Protein 4M9V (pdb70)

Solvent-accessible surface area: 9407 Å² total

Organism: Mus musculus (NCBI:txid10090)

InterPro domains:
  IPR001909 Krueppel-associated box [PF01352] (14-55)
  IPR001909 Krueppel-associated box [PS50805] (15-88)
  IPR001909 Krueppel-associated box [SM00349] (15-75)
  IPR001909 Krueppel-associated box [cd07765] (15-53)
  IPR013087 Zinc finger C2H2-type [PF00096] (140-162)
  IPR013087 Zinc finger C2H2-type [PF00096] (169-190)
  IPR013087 Zinc finger C2H2-type [PS00028] (142-162)
  IPR013087 Zinc finger C2H2-type [PS00028] (170-190)
  IPR013087 Zinc finger C2H2-type [PS00028] (266-286)
  IPR013087 Zinc finger C2H2-type [PS50157] (90-118)
  IPR013087 Zinc finger C2H2-type [PS50157] (140-167)
  IPR013087 Zinc finger C2H2-type [PS50157] (168-195)
  IPR013087 Zinc finger C2H2-type [PS50157] (264-291)
  IPR013087 Zinc finger C2H2-type [SM00355] (140-162)
  IPR013087 Zinc finger C2H2-type [SM00355] (168-190)
  IPR013087 Zinc finger C2H2-type [SM00355] (264-286)
  IPR013087 Zinc finger C2H2-type [SM00355] (313-333)
  IPR036051 Krueppel-associated box domain superfamily [SSF109640] (11-59)
  IPR036236 Zinc finger C2H2 superfamily [SSF57667] (134-186)

CATH classification: 3.30.160.60

Nearest PDB structures (foldseek):
  4m9v-assembly1_C  TM=1.016E+00  e=6.846E-12  Mus musculus
  4gzn-assembly1_C  TM=1.017E+00  e=1.225E-11  Mus musculus
  5eh2-assembly1_F  TM=8.610E-01  e=4.902E-05  Homo sapiens
  1a1l-assembly1_A  TM=8.774E-01  e=7.584E-05  Mus musculus
  5yeg-assembly1_A  TM=8.305E-01  e=3.494E-04  Homo sapiens

Sequence (120 aa):
PSERPFFCNFFCGKTYRDASGLSRHRRAHLGYRPRSCPEECGKCCFRDQSQVNRHLKVVHQNKPPSERPFFCNFFCGKTYRDASGLSRHRRAHLGYRPRSCPEECGKKCCFRDQSQVNRHLKVVHQNKP

GO terms:
  GO:0005634 nucleus (C, EXP)
  GO:0141068 autosome genomic imprinting (P, IMP)
  GO:0005515 protein binding (F, IPI)
  GO:0000792 heterochromatin (C, IDA)
  GO:0005634 nucleus (C, IDA)
  GO:0003677 DNA binding (F, IDA)
  GO:0000122 negative regulation of transcription by RNA polymerase II (P, IDA)
  GO:0044725 epigenetic programming in the zygotic pronuclei (P, IMP)
  GO:0071514 genomic imprinting (P, IMP)
  GO:0003682 chromatin binding (F, IDA)
  GO:0010385 double-stranded methylated DNA binding (F, IDA)
  GO:0044027 negative regulation of gene expression via chromosomal CpG island methylation (P, IGI)
  GO:0044726 epigenetic programing of female pronucleus (P, IGI)

B-factor: mean 14.12, std 8.03, range [6.26, 120.84]

Structure (mmCIF, N/CA/C/O backbone):
data_4M9V
#
_entry.id   4M9V
#
_cell.length_a   36.388
_cell.length_b   96.093
_cell.length_c   36.408
_cell.angle_alpha   90.00
_cell.angle_beta   113.14
_cell.angle_gamma   90.00
#
_symmetry.space_group_name_H-M   'P 1 21 1'
#
loop_
_entity.id
_entity.type
_entity.pdbx_description
1 polymer "DNA (5'-D(*TP*AP*TP*TP*GP*CP*(5CM)P*GP*CP*AP*G)-3')"
2 polymer "DNA (5'-D(*AP*CP*TP*GP*(1CC)P*GP*GP*CP*AP*AP*T)-3')"
3 polymer 'Zinc finger protein 57'
4 non-polymer (4S)-2-METHYL-2,4-PENTANEDIOL
5 non-polymer 'ACETATE ION'
6 non-polymer 'CALCIUM ION'
7 non-polymer 'ZINC ION'
8 water water
#
loop_
_atom_site.group_PDB
_atom_site.id
_atom_site.type_symbol
_atom_site.label_atom_id
_atom_site.label_alt_id
_atom_site.label_comp_id
_atom_site.label_asym_id
_atom_site.label_entity_id
_atom_site.label_seq_id
_atom_site.pdbx_PDB_ins_code
_atom_site.Cartn_x
_atom_site.Cartn_y
_atom_site.Cartn_z
_atom_site.occupancy
_atom_site.B_iso_or_equiv
_atom_site.auth_seq_id
_atom_site.auth_comp_id
_atom_site.auth_asym_id
_atom_site.auth_atom_id
_atom_site.pdbx_PDB_model_num
ATOM 766 C C . GLY C 3 1 ? 24.611 4.105 -16.484 1.00 26.09 132 GLY C C 1
ATOM 767 O O . GLY C 3 1 ? 25.814 4.041 -16.227 1.00 25.89 132 GLY C O 1
ATOM 768 N N . PRO C 3 2 ? 23.748 4.817 -15.746 1.00 26.14 133 PRO C N 1
ATOM 769 C CA . PRO C 3 2 ? 24.132 5.445 -14.476 1.00 26.42 133 PRO C CA 1
ATOM 770 C C . PRO C 3 2 ? 24.357 4.430 -13.355 1.00 26.84 133 PRO C C 1
ATOM 771 O O . PRO C 3 2 ? 23.727 3.369 -13.360 1.00 27.18 133 PRO C O 1
ATOM 782 N N . SER C 3 5 ? 21.662 1.985 -11.414 1.00 25.22 136 SER C N 1
ATOM 783 C CA . SER C 3 5 ? 20.640 1.162 -12.051 1.00 24.90 136 SER C CA 1
ATOM 784 C C . SER C 3 5 ? 21.250 -0.061 -12.738 1.00 24.02 136 SER C C 1
ATOM 785 O O . SER C 3 5 ? 20.555 -0.808 -13.432 1.00 24.84 136 SER C O 1
ATOM 788 N N . GLU C 3 6 ? 22.549 -0.268 -12.545 1.00 22.26 137 GLU C N 1
ATOM 789 C CA . GLU C 3 6 ? 23.212 -1.441 -13.095 1.00 20.31 137 GLU C CA 1
ATOM 790 C C . GLU C 3 6 ? 22.704 -2.695 -12.390 1.00 18.09 137 GLU C C 1
ATOM 791 O O . GLU 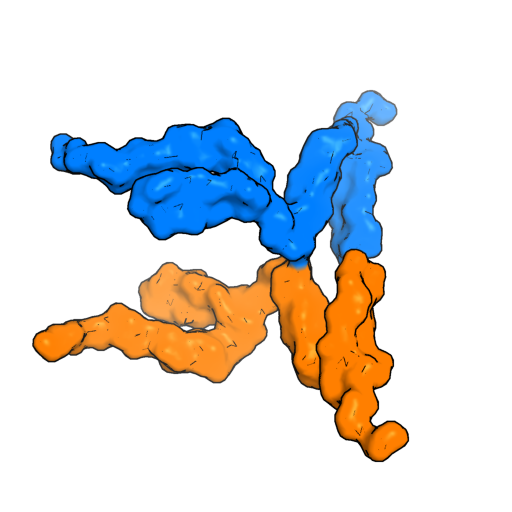C 3 6 ? 22.520 -2.702 -11.173 1.00 17.85 137 GLU C O 1
ATOM 795 N N . ARG C 3 7 ? 22.474 -3.747 -13.171 1.00 16.71 138 ARG C N 1
ATOM 796 C CA . ARG C 3 7 ? 22.084 -5.056 -12.643 1.00 15.67 138 ARG C CA 1
ATOM 797 C C . ARG C 3 7 ? 23.048 -6.101 -13.188 1.00 15.65 138 ARG C C 1
ATOM 798 O O . ARG C 3 7 ? 22.712 -6.868 -14.093 1.00 16.17 138 ARG C O 1
ATOM 819 N N . PRO C 3 8 ? 24.261 -6.136 -12.631 1.00 15.62 139 PRO C N 1
ATOM 820 C CA . PRO C 3 8 ? 25.336 -6.919 -13.249 1.00 15.49 139 PRO C CA 1
ATOM 821 C C . PRO C 3 8 ? 25.374 -8.381 -12.811 1.00 14.73 139 PRO C C 1
ATOM 822 O O . PRO C 3 8 ? 26.123 -9.167 -13.386 1.00 16.45 139 PRO C O 1
ATOM 833 N N . PHE C 3 9 ? 24.589 -8.738 -11.803 1.00 12.57 140 PHE C N 1
ATOM 834 C CA . PHE C 3 9 ? 24.562 -10.109 -11.320 1.00 11.81 140 PHE C CA 1
ATOM 835 C C . PHE C 3 9 ? 23.434 -10.840 -12.023 1.00 11.13 140 PHE C C 1
ATOM 836 O O . PHE C 3 9 ? 22.343 -10.293 -12.175 1.00 12.25 140 PHE C O 1
ATOM 853 N N . PHE C 3 10 ? 23.678 -12.064 -12.479 1.00 9.92 141 PHE C N 1
ATOM 854 C CA . PHE C 3 10 ? 22.627 -12.773 -13.203 1.00 9.56 141 PHE C CA 1
ATOM 855 C C . PHE C 3 10 ? 22.681 -14.280 -13.032 1.00 8.80 141 PHE C C 1
ATOM 856 O O . PHE C 3 10 ? 23.715 -14.884 -12.735 1.00 9.18 141 PHE C O 1
ATOM 873 N N . CYS C 3 11 ? 21.513 -14.869 -13.239 1.00 8.22 142 CYS C N 1
ATOM 874 C CA . CYS C 3 11 ? 21.302 -16.294 -13.121 1.00 8.05 142 CYS C CA 1
ATOM 875 C C . CYS C 3 11 ? 21.759 -17.039 -14.364 1.00 8.22 142 CYS C C 1
ATOM 876 O O . CYS C 3 11 ? 21.401 -16.657 -15.478 1.00 8.26 142 CYS C O 1
ATOM 883 N N . ASN C 3 12 ? 22.501 -18.127 -14.171 1.00 8.81 143 ASN C N 1
ATOM 884 C CA . ASN C 3 12 ? 23.002 -18.905 -15.291 1.00 10.42 143 ASN C CA 1
ATOM 885 C C . ASN C 3 12 ? 21.995 -19.913 -15.846 1.00 12.44 143 ASN C C 1
ATOM 886 O O . ASN C 3 12 ? 22.297 -20.578 -16.842 1.00 14.80 143 ASN C O 1
ATOM 897 N N A PHE C 3 13 ? 20.879 -20.096 -15.077 0.48 12.03 144 PHE C N 1
ATOM 898 N N B PHE C 3 13 ? 20.789 -19.965 -15.349 0.52 11.94 144 PHE C N 1
ATOM 899 C CA A PHE C 3 13 ? 19.647 -20.887 -15.421 0.48 11.09 144 PHE C CA 1
ATOM 900 C CA B PHE C 3 13 ? 19.865 -20.847 -16.013 0.52 10.55 144 PHE C CA 1
ATOM 901 C C A PHE C 3 13 ? 18.824 -20.133 -16.512 0.48 10.10 144 PHE C C 1
ATOM 902 C C B PHE C 3 13 ? 18.711 -20.108 -16.640 0.52 9.67 144 PHE C C 1
ATOM 903 O O A PHE C 3 13 ? 18.528 -20.667 -17.586 0.48 10.38 144 PHE C O 1
ATOM 904 O O B PHE C 3 13 ? 18.047 -20.640 -17.533 0.52 9.61 144 PHE C O 1
ATOM 937 N N . CYS C 3 14 ? 18.456 -18.883 -16.194 1.00 8.59 145 CYS C N 1
ATOM 938 C CA . CYS C 3 14 ? 17.381 -18.131 -16.839 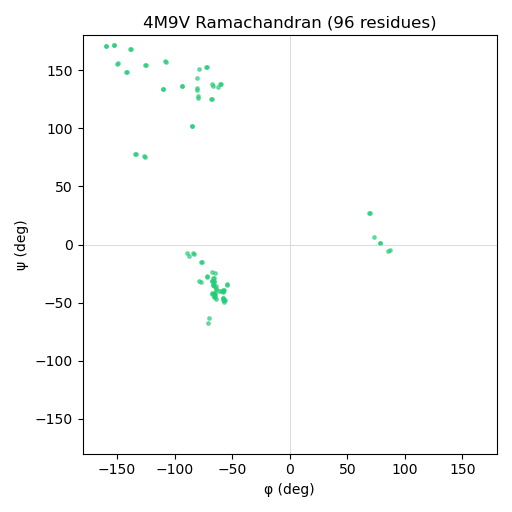1.00 7.85 145 CYS C CA 1
ATOM 939 C C . CYS C 3 14 ? 17.701 -16.670 -17.113 1.00 7.44 145 CYS C C 1
ATOM 940 O O . CYS C 3 14 ? 16.865 -15.954 -17.660 1.00 7.73 145 CYS C O 1
ATOM 947 N N . GLY C 3 15 ? 18.886 -16.214 -16.732 1.00 7.98 146 GLY C N 1
ATOM 948 C CA . GLY C 3 15 ? 19.321 -14.875 -17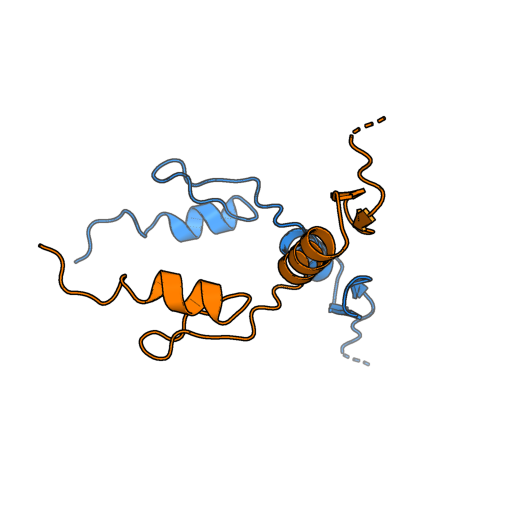.077 1.00 8.35 146 GLY C CA 1
ATOM 949 C C . GLY C 3 15 ? 18.756 -13.740 -16.250 1.00 8.10 146 GLY C C 1
ATOM 950 O O . GLY C 3 15 ? 19.077 -12.592 -16.514 1.00 8.81 146 GLY C O 1
ATOM 954 N N . LYS C 3 16 ? 17.934 -14.030 -15.249 1.00 8.15 147 LYS C N 1
ATOM 955 C CA . LYS C 3 16 ? 17.382 -12.951 -14.449 1.00 8.76 147 LYS C CA 1
ATOM 956 C C . LYS C 3 16 ? 18.501 -12.180 -13.769 1.00 8.25 147 LYS C C 1
ATOM 957 O O . LYS C 3 16 ? 19.470 -12.765 -13.268 1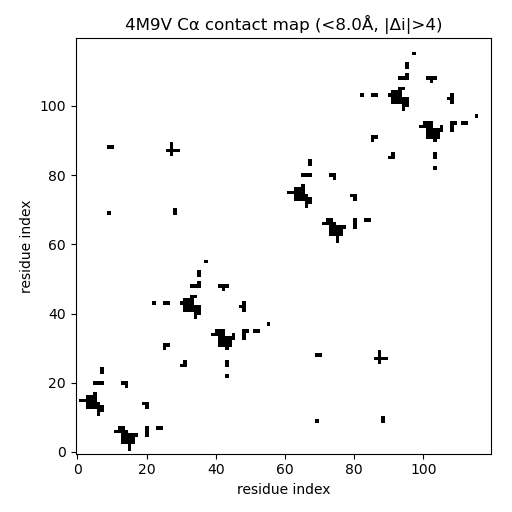.00 8.29 147 LYS C O 1
ATOM 976 N N . THR C 3 17 ? 18.362 -10.859 -13.775 1.00 8.81 148 THR C N 1
ATOM 977 C CA . THR C 3 17 ? 19.415 -9.964 -13.311 1.00 9.41 148 THR C CA 1
ATOM 978 C C . THR C 3 17 ? 19.077 -9.322 -11.968 1.00 8.79 148 THR C C 1
ATOM 979 O O . THR C 3 17 ? 17.899 -9.201 -11.603 1.00 9.00 148 THR C O 1
ATOM 990 N N . TYR C 3 18 ? 20.129 -8.903 -11.264 1.00 8.43 149 TYR C N 1
ATOM 991 C CA . TYR C 3 18 ? 20.046 -8.406 -9.898 1.00 8.42 149 TYR C CA 1
ATOM 992 C C . TYR C 3 18 ? 20.996 -7.235 -9.685 1.00 8.88 149 TYR C C 1
ATOM 993 O O . TYR C 3 18 ? 22.075 -7.177 -10.275 1.00 9.77 149 TYR C O 1
ATOM 1011 N N . ARG C 3 19 ? 20.583 -6.330 -8.802 1.00 9.33 150 ARG C N 1
ATOM 1012 C CA . ARG C 3 19 ? 21.393 -5.193 -8.403 1.00 10.27 150 ARG C CA 1
ATOM 1013 C C . ARG C 3 19 ? 22.629 -5.604 -7.615 1.00 10.60 150 ARG C C 1
ATOM 1014 O O . ARG C 3 19 ? 23.653 -4.938 -7.667 1.00 12.07 150 ARG C O 1
ATOM 1035 N N . ASP C 3 20 ? 22.516 -6.687 -6.861 1.00 10.10 151 ASP C N 1
ATOM 1036 C CA . ASP C 3 20 ? 23.581 -7.099 -5.965 1.00 10.02 151 ASP C CA 1
ATOM 1037 C C . ASP C 3 20 ? 23.517 -8.615 -5.775 1.00 9.98 151 ASP C C 1
ATOM 1038 O O . ASP C 3 20 ? 22.575 -9.275 -6.227 1.00 10.13 151 ASP C O 1
ATOM 1047 N N . ALA C 3 21 ? 24.529 -9.164 -5.118 1.00 10.27 152 ALA C N 1
ATOM 1048 C CA . ALA C 3 21 ? 24.681 -10.608 -5.015 1.00 10.74 152 ALA C CA 1
ATOM 1049 C C . ALA C 3 21 ? 23.588 -11.255 -4.181 1.00 9.78 152 ALA C C 1
ATOM 1050 O O . ALA C 3 21 ? 23.340 -12.455 -4.325 1.00 10.03 152 ALA C O 1
ATOM 1057 N N . SER C 3 22 ? 22.960 -10.492 -3.294 1.00 9.03 153 SER C N 1
ATOM 1058 C CA . SER C 3 22 ? 21.938 -11.077 -2.425 1.00 8.54 153 SER C CA 1
ATOM 1059 C C . SER C 3 22 ? 20.708 -11.552 -3.194 1.00 7.60 153 SER C C 1
ATOM 1060 O O . SER C 3 22 ? 20.189 -12.642 -2.932 1.00 7.36 153 SER C O 1
ATOM 1068 N N . GLY C 3 23 ? 20.216 -10.745 -4.124 1.00 7.84 154 GLY C N 1
ATOM 1069 C CA . GLY C 3 23 ? 19.033 -11.132 -4.874 1.00 7.91 154 GLY C CA 1
ATOM 1070 C C . GLY C 3 23 ? 19.306 -12.374 -5.703 1.00 7.30 154 GLY C C 1
ATOM 1071 O O . GLY C 3 23 ? 18.467 -13.262 -5.846 1.00 7.50 154 GLY C O 1
ATOM 1075 N N . LEU C 3 24 ? 20.511 -12.435 -6.255 1.00 7.48 155 LEU C N 1
ATOM 1076 C CA . LEU C 3 24 ? 20.927 -13.593 -7.031 1.00 7.40 155 LEU C CA 1
ATOM 1077 C C . LEU C 3 24 ? 21.070 -14.835 -6.147 1.00 7.30 155 LEU C C 1
ATOM 1078 O O . LEU C 3 24 ? 20.638 -15.911 -6.528 1.00 7.78 155 LEU C O 1
ATOM 1094 N N . SER C 3 25 ? 21.659 -14.695 -4.965 1.00 7.28 156 SER C N 1
ATOM 1095 C CA . SER C 3 25 ? 21.798 -15.825 -4.052 1.00 7.27 156 SER C CA 1
ATOM 1096 C C . SER C 3 25 ? 20.426 -16.429 -3.763 1.00 7.03 156 SER C C 1
ATOM 1097 O O . SER C 3 25 ? 20.231 -17.650 -3.806 1.00 7.67 156 SER C O 1
ATOM 1105 N N . ARG C 3 26 ? 19.471 -15.561 -3.446 1.00 6.85 157 ARG C N 1
ATOM 1106 C CA . ARG C 3 26 ? 18.131 -16.011 -3.119 1.00 6.47 157 ARG C CA 1
ATOM 1107 C C . ARG C 3 26 ? 17.439 -16.654 -4.323 1.00 6.38 157 ARG C C 1
ATOM 1108 O O . ARG C 3 26 ? 16.786 -17.687 -4.192 1.00 6.60 157 ARG C O 1
ATOM 1129 N N . HIS C 3 27 ? 17.602 -16.058 -5.493 1.00 6.73 158 HIS C N 1
ATOM 1130 C CA . HIS C 3 27 ? 16.996 -16.573 -6.708 1.00 6.92 158 HIS C CA 1
ATOM 1131 C C . HIS C 3 27 ? 17.551 -17.955 -7.054 1.00 7.08 158 HIS C C 1
ATOM 1132 O O . HIS C 3 27 ? 16.799 -18.883 -7.381 1.00 7.68 158 HIS C O 1
ATOM 1146 N N . ARG C 3 28 ? 18.871 -18.108 -6.997 1.00 7.41 159 ARG C N 1
ATOM 1147 C CA . ARG C 3 28 ? 19.495 -19.403 -7.268 1.00 7.96 159 ARG C CA 1
ATOM 1148 C C . ARG C 3 28 ? 18.964 -20.469 -6.327 1.00 7.56 159 ARG C C 1
ATOM 1149 O O . ARG C 3 28 ? 18.639 -21.580 -6.734 1.00 7.51 159 ARG C O 1
ATOM 1170 N N . ARG C 3 29 ? 18.892 -20.132 -5.046 1.00 6.95 160 ARG C N 1
ATOM 1171 C CA . ARG C 3 29 ? 18.410 -21.088 -4.060 1.00 6.98 160 ARG C CA 1
ATOM 1172 C C . ARG C 3 29 ? 16.940 -21.419 -4.277 1.00 6.82 160 ARG C C 1
ATOM 1173 O O . ARG C 3 29 ? 16.530 -22.548 -4.036 1.00 7.22 160 ARG C O 1
ATOM 1194 N N . ALA C 3 30 ? 16.163 -20.468 -4.784 1.00 6.94 161 ALA C N 1
ATOM 1195 C CA . ALA C 3 30 ? 14.765 -20.731 -5.108 1.00 7.04 161 ALA C CA 1
ATOM 1196 C C . ALA C 3 30 ? 14.661 -21.745 -6.256 1.00 6.90 161 ALA C C 1
ATOM 1197 O O . ALA C 3 30 ? 13.855 -22.678 -6.191 1.00 6.97 161 ALA C O 1
ATOM 1204 N N . HIS C 3 31 ? 15.487 -21.607 -7.289 1.00 6.73 162 HIS C N 1
ATOM 1205 C CA . HIS C 3 31 ? 15.519 -22.649 -8.330 1.00 6.59 162 HIS C CA 1
ATOM 1206 C C . HIS C 3 31 ? 15.865 -24.009 -7.719 1.00 6.34 162 HIS C C 1
ATOM 1207 O O . HIS C 3 31 ? 15.320 -25.026 -8.154 1.00 7.17 162 HIS C O 1
ATOM 1221 N N . LEU C 3 32 ? 16.783 -24.045 -6.753 1.00 6.30 163 LEU C N 1
ATOM 1222 C CA . LEU C 3 32 ? 17.215 -25.300 -6.156 1.00 6.51 163 LEU C CA 1
ATOM 1223 C C . LEU C 3 32 ? 16.210 -25.873 -5.165 1.00 7.02 163 LEU C C 1
ATOM 1224 O O . LEU C 3 32 ? 16.338 -27.026 -4.761 1.00 8.16 163 LEU C O 1
ATOM 1240 N N . GLY C 3 33 ? 15.254 -25.067 -4.723 1.00 6.88 164 GLY C N 1
ATOM 1241 C CA . GLY C 3 33 ? 14.382 -25.475 -3.643 1.00 7.23 164 GLY C CA 1
ATOM 1242 C C . GLY C 3 33 ? 15.081 -25.553 -2.304 1.00 7.42 164 GLY C C 1
ATOM 1243 O O . GLY C 3 33 ? 14.653 -26.303 -1.433 1.00 8.54 164 GLY C O 1
ATOM 1247 N N . TYR C 3 34 ? 16.143 -24.776 -2.123 1.00 7.25 165 TYR C N 1
ATOM 1248 C CA . TYR C 3 34 ? 16.901 -24.809 -0.884 1.00 7.21 165 TYR C CA 1
ATOM 1249 C C . TYR C 3 34 ? 16.244 -23.885 0.145 1.00 7.05 165 TYR C C 1
ATOM 1250 O O . TYR C 3 34 ? 16.372 -22.653 0.078 1.00 7.36 165 TYR C O 1
ATOM 1268 N N . ARG C 3 35 ? 15.522 -24.518 1.063 1.00 7.00 166 ARG C N 1
ATOM 1269 C CA . ARG C 3 35 ? 14.693 -23.839 2.054 1.00 7.20 166 ARG C CA 1
ATOM 1270 C C . ARG C 3 35 ? 14.991 -24.513 3.392 1.00 7.46 166 ARG C C 1
ATOM 1271 O O . ARG C 3 35 ? 14.239 -25.367 3.861 1.00 8.41 166 ARG C O 1
ATOM 1292 N N . PRO C 3 36 ? 16.136 -24.160 3.984 1.00 7.62 167 PRO C N 1
ATOM 1293 C CA . PRO C 3 36 ? 16.670 -24.966 5.084 1.00 8.49 167 PRO C CA 1
ATOM 1294 C C . PRO C 3 36 ? 16.093 -24.672 6.460 1.00 9.10 167 PRO C C 1
ATOM 1295 O O . PRO C 3 36 ? 16.427 -25.387 7.407 1.00 11.04 167 PRO C O 1
ATOM 1306 N N . ARG C 3 37 ? 15.288 -23.628 6.596 1.00 8.27 168 ARG C N 1
ATOM 1307 C CA . ARG C 3 37 ? 14.758 -23.253 7.902 1.00 8.75 168 ARG C CA 1
ATOM 1308 C C . ARG C 3 37 ? 13.280 -23.544 7.937 1.00 9.30 168 ARG C C 1
ATOM 1309 O O . ARG C 3 37 ? 12.560 -23.225 7.018 1.00 11.41 168 ARG C O 1
ATOM 1330 N N . SER C 3 38 ? 12.808 -24.157 9.000 1.00 10.34 169 SER C N 1
ATOM 1331 C CA . SER C 3 38 ? 11.416 -24.559 9.025 1.00 11.34 169 SER C CA 1
ATOM 1332 C C . SER C 3 38 ? 10.690 -24.027 10.230 1.00 10.11 169 SER C C 1
ATOM 1333 O O . SER C 3 38 ? 11.275 -23.753 11.276 1.00 11.14 169 SER C O 1
ATOM 1341 N N . CYS C 3 39 ? 9.382 -23.893 10.057 1.00 9.26 170 CYS C N 1
ATOM 1342 C CA . CYS C 3 39 ? 8.497 -23.532 11.138 1.00 8.94 170 CYS C CA 1
ATOM 1343 C C . CYS C 3 39 ? 8.422 -24.680 12.129 1.00 9.03 170 CYS C C 1
ATOM 1344 O O . CYS C 3 39 ? 8.119 -25.808 11.752 1.00 9.66 170 CYS C O 1
ATOM 1351 N N . PRO C 3 40 ? 8.703 -24.414 13.404 1.00 9.72 171 PRO C N 1
ATOM 1352 C CA . PRO C 3 40 ? 8.664 -25.527 14.358 1.00 10.17 171 PRO C CA 1
ATOM 1353 C C . PRO C 3 40 ? 7.242 -25.983 14.658 1.00 9.96 171 PRO C C 1
ATOM 1354 O O . PRO C 3 40 ? 7.044 -27.096 15.133 1.00 10.65 171 PRO C O 1
ATOM 1365 N N A GLU C 3 41 ? 6.260 -25.129 14.399 0.46 10.05 172 GLU C N 1
ATOM 1366 N N B GLU C 3 41 ? 6.263 -25.141 14.353 0.54 10.22 172 GLU C N 1
ATOM 1367 C CA A GLU C 3 41 ? 4.876 -25.511 14.627 0.46 10.53 172 GLU C CA 1
ATOM 1368 C CA B GLU C 3 41 ? 4.883 -25.481 14.646 0.54 10.84 172 GLU C CA 1
ATOM 1369 C C A GLU C 3 41 ? 4.435 -26.525 13.575 0.46 10.65 172 GLU C C 1
ATOM 1370 C C B GLU C 3 41 ? 4.299 -26.428 13.590 0.54 10.97 172 GLU C C 1
ATOM 1371 O O A GLU C 3 41 ? 4.071 -27.658 13.904 0.46 11.51 172 GLU C O 1
ATOM 1372 O O B GLU C 3 41 ? 3.638 -27.408 13.947 0.54 11.83 172 GLU C O 1
ATOM 1395 N N . CYS C 3 42 ? 4.530 -26.142 12.305 1.00 10.55 173 CYS C N 1
ATOM 1396 C CA . CYS C 3 42 ? 3.897 -26.919 11.236 1.00 10.90 173 CYS C CA 1
ATOM 1397 C C . CYS C 3 42 ? 4.854 -27.593 10.273 1.00 11.05 173 CYS C C 1
ATOM 1398 O O . CYS C 3 42 ? 4.424 -28.386 9.440 1.00 12.01 173 CYS C O 1
ATOM 1405 N N . GLY C 3 43 ? 6.139 -27.265 10.358 1.00 10.33 174 GLY C N 1
ATOM 1406 C CA . GLY C 3 43 ? 7.138 -27.887 9.507 1.00 10.63 174 GLY C CA 1
ATOM 1407 C C . GLY C 3 43 ? 7.350 -27.223 8.161 1.00 10.64 174 GLY C C 1
ATOM 1408 O O . GLY C 3 43 ? 8.247 -27.627 7.425 1.00 11.76 174 GLY C O 1
ATOM 1412 N N . LYS C 3 44 ? 6.556 -26.210 7.819 1.00 10.08 175 LYS C N 1
ATOM 1413 C CA . LYS C 3 44 ? 6.726 -25.566 6.516 1.00 9.83 175 LYS C CA 1
ATOM 1414 C C . LYS C 3 44 ? 8.107 -24.932 6.426 1.00 8.61 175 LYS C C 1
ATOM 1415 O O . LYS C 3 44 ? 8.565 -24.268 7.361 1.00 8.80 175 LYS C O 1
ATOM 1434 N N . CYS C 3 45 ? 8.756 -25.134 5.285 1.00 8.45 176 CYS C N 1
ATOM 1435 C CA A CYS C 3 45 ? 10.117 -24.662 5.102 0.74 8.90 176 CYS C CA 1
ATOM 1436 C CA B CYS C 3 45 ? 10.125 -24.683 5.073 0.26 8.32 176 CYS C CA 1
ATOM 1437 C C . CYS C 3 45 ? 10.171 -23.328 4.379 1.00 7.41 176 CYS C C 1
ATOM 1438 O O . CYS C 3 45 ? 9.335 -23.031 3.525 1.00 7.55 176 CYS C O 1
ATOM 1453 N N . PHE C 3 46 ? 11.176 -22.544 4.750 1.00 7.18 177 PHE C N 1
ATOM 1454 C CA . PHE C 3 46 ? 11.430 -21.216 4.211 1.00 7.30 177 PHE C CA 1
ATOM 1455 C C . PHE C 3 46 ? 12.925 -21.030 3.962 1.00 6.93 177 PHE C C 1
ATOM 1456 O O . PHE C 3 46 ? 13.756 -21.831 4.400 1.00 7.19 177 PHE C O 1
ATOM 1473 N N . ARG C 3 47 ? 13.259 -19.963 3.250 1.00 7.11 178 ARG C N 1
ATOM 1474 C CA . ARG C 3 47 ? 14.636 -19.782 2.818 1.00 7.03 178 ARG C CA 1
ATOM 1475 C C . ARG C 3 47 ? 15.576 -19.412 3.959 1.00 7.30 178 ARG C C 1
ATOM 1476 O O . ARG C 3 47 ? 16.785 -19.667 3.865 1.00 7.54 178 ARG C O 1
ATOM 1497 N N . ASP C 3 48 ? 15.053 -18.764 4.995 1.00 6.99 179 ASP C N 1
ATOM 1498 C CA . ASP C 3 48 ? 15.863 -18.240 6.078 1.00 6.89 179 ASP C CA 1
ATOM 1499 C C . ASP C 3 48 ? 14.966 -18.035 7.291 1.00 7.15 179 ASP C C 1
ATOM 1500 O O . ASP C 3 48 ? 13.734 -18.179 7.230 1.00 7.34 179 ASP C O 1
ATOM 1509 N N . GLN C 3 49 ? 15.592 -17.742 8.420 1.00 7.44 180 GLN C N 1
ATOM 1510 C CA . GLN C 3 49 ? 14.865 -17.620 9.669 1.00 8.07 180 GLN C CA 1
ATOM 1511 C C . GLN C 3 49 ? 13.924 -16.421 9.671 1.00 7.74 180 GLN C C 1
ATOM 1512 O O . GLN C 3 49 ? 12.841 -16.489 10.259 1.00 8.13 180 GLN C O 1
ATOM 1526 N N . SER C 3 50 ? 14.310 -15.329 9.023 1.00 7.65 181 SER C N 1
ATOM 1527 C CA . SER C 3 50 ? 13.447 -14.159 8.958 1.00 7.81 181 SER C CA 1
ATOM 1528 C C . SER C 3 50 ? 12.108 -14.502 8.334 1.00 7.29 181 SER C C 1
ATOM 1529 O O . SER C 3 50 ? 11.059 -14.014 8.770 1.00 7.53 181 SER C O 1
ATOM 1537 N N . GLN C 3 51 ? 12.131 -15.333 7.300 1.00 7.19 182 GLN C N 1
ATOM 1538 C CA . GLN C 3 51 ? 10.890 -15.659 6.615 1.00 7.58 182 GLN C CA 1
ATOM 1539 C C . GLN C 3 51 ? 10.068 -16.702 7.387 1.00 7.37 182 GLN C C 1
ATOM 1540 O O . GLN C 3 51 ? 8.833 -16.643 7.374 1.00 7.40 182 GLN C O 1
ATOM 1554 N N . VAL C 3 52 ? 10.725 -17.604 8.117 1.00 7.04 183 VAL C N 1
ATOM 1555 C CA . VAL C 3 52 ? 10.001 -18.432 9.084 1.00 7.30 183 VAL C CA 1
ATOM 1556 C C . VAL C 3 52 ? 9.286 -17.528 10.087 1.00 7.28 183 VAL C C 1
ATOM 1557 O O . VAL C 3 52 ? 8.094 -17.706 10.370 1.00 7.25 183 VAL C O 1
ATOM 1570 N N . ASN C 3 53 ? 10.006 -16.548 10.614 1.00 7.24 184 ASN C N 1
ATOM 1571 C CA . ASN C 3 53 ? 9.461 -15.729 11.681 1.00 7.56 184 ASN C CA 1
ATOM 1572 C C . ASN C 3 53 ? 8.226 -14.984 11.217 1.00 7.65 184 ASN C C 1
ATOM 1573 O O . ASN C 3 53 ? 7.264 -14.854 11.968 1.00 7.83 184 ASN C O 1
ATOM 1584 N N . ARG C 3 54 ? 8.253 -14.483 9.986 1.00 7.39 185 ARG C N 1
ATOM 1585 C CA . ARG C 3 54 ? 7.104 -13.776 9.439 1.00 7.72 185 ARG C CA 1
ATOM 1586 C C . ARG C 3 54 ? 5.894 -14.707 9.293 1.00 7.07 185 ARG C C 1
ATOM 1587 O O . ARG C 3 54 ? 4.751 -14.291 9.462 1.00 7.80 185 ARG C O 1
ATOM 1608 N N . HIS C 3 55 ? 6.154 -15.958 8.945 1.00 6.76 186 HIS C N 1
ATOM 1609 C CA . HIS C 3 55 ? 5.119 -16.974 8.786 1.00 6.62 186 HIS C CA 1
ATOM 1610 C C . HIS C 3 55 ? 4.413 -17.341 10.093 1.00 6.64 186 HIS C C 1
ATOM 1611 O O . HIS C 3 55 ? 3.260 -17.753 10.063 1.00 6.99 186 HIS C O 1
ATOM 1625 N N . LEU C 3 56 ? 5.099 -17.221 11.221 1.00 6.71 187 LEU C N 1
ATOM 1626 C CA . LEU C 3 56 ? 4.597 -17.789 12.470 1.00 6.92 187 LEU C CA 1
ATOM 1627 C C . LEU C 3 56 ? 3.188 -17.320 12.814 1.00 6.81 187 LEU C C 1
ATOM 1628 O O . LEU C 3 56 ? 2.416 -18.085 13.385 1.00 7.01 187 LEU C O 1
ATOM 1644 N N . LYS C 3 57 ? 2.852 -16.072 12.492 1.00 7.32 188 LYS C N 1
ATOM 1645 C CA . LYS C 3 57 ? 1.553 -15.529 12.863 1.00 8.00 188 LYS C CA 1
ATOM 1646 C C . LYS C 3 57 ? 0.372 -16.293 12.278 1.00 7.95 188 LYS C C 1
ATOM 1647 O O . LYS C 3 57 ? -0.742 -16.131 12.771 1.00 8.63 188 LYS C O 1
ATOM 1666 N N A VAL C 3 58 ? 0.600 -17.110 11.250 0.55 7.77 189 VAL C N 1
ATOM 1667 N N B VAL C 3 58 ? 0.574 -17.135 11.273 0.45 7.89 189 VAL C N 1
ATOM 1668 C CA A VAL C 3 58 ? -0.418 -18.043 10.768 0.55 7.60 189 VAL C CA 1
ATOM 1669 C CA B VAL C 3 58 ? -0.537 -17.952 10.801 0.45 7.88 189 VAL C CA 1
ATOM 1670 C C A VAL C 3 58 ? -1.051 -18.787 11.951 0.55 7.49 189 VAL C C 1
ATOM 1671 C C B VAL C 3 58 ? -1.044 -18.881 11.914 0.45 7.67 189 VAL C C 1
ATOM 1672 O O A VAL C 3 58 ? -2.259 -19.032 11.974 0.55 8.08 189 VAL C O 1
ATOM 1673 O O B VAL C 3 58 ? -2.158 -19.397 11.827 0.45 8.03 189 VAL C O 1
ATOM 1698 N N . HIS C 3 59 ? -0.231 -19.106 12.945 1.00 7.30 190 HIS C N 1
ATOM 1699 C CA . HIS C 3 59 ? -0.640 -19.975 14.046 1.00 7.57 190 HIS C CA 1
ATOM 1700 C C . HIS C 3 59 ? -1.275 -19.260 15.227 1.00 7.63 190 HIS C C 1
ATOM 1701 O O . HIS C 3 59 ? -1.655 -19.907 16.197 1.00 7.80 190 HIS C O 1
ATOM 1715 N N . GLN C 3 60 ? -1.432 -17.944 15.130 1.00 7.97 191 GLN C N 1
ATOM 1716 C CA . GLN C 3 60 ? -2.242 -17.209 16.091 1.00 8.48 191 GLN C CA 1
ATOM 1717 C C . GLN C 3 60 ? -3.721 -17.498 15.888 1.00 9.88 191 GLN C C 1
ATOM 1718 O O . GLN C 3 60 ? -4.158 -17.806 14.782 1.00 11.33 191 GLN C O 1
ATOM 1732 N N . ASN C 3 61 ? -4.492 -17.383 16.958 1.00 10.89 192 ASN C N 1
ATOM 1733 C CA . ASN C 3 61 ? -5.929 -17.461 16.847 1.00 12.77 192 ASN C CA 1
ATOM 1734 C C . ASN C 3 61 ? -6.427 -16.116 16.371 1.00 16.38 192 ASN C C 1
ATOM 1735 O O . ASN C 3 61 ? -6.057 -15.081 16.917 1.00 18.02 192 ASN C O 1
ATOM 1746 N N . LYS C 3 62 ? -7.227 -16.149 15.309 1.00 19.26 193 LYS C N 1
ATOM 1747 C CA . LYS C 3 62 ? -7.624 -14.947 14.593 1.00 21.71 193 LYS C CA 1
ATOM 1748 C C . LYS C 3 62 ? -8.760 -14.237 15.307 1.00 23.59 193 LYS C C 1
ATOM 1749 O O . LYS C 3 62 ? -9.642 -14.885 15.870 1.00 24.44 193 LYS C O 1
ATOM 1753 N N . PRO C 3 63 ? -8.743 -12.897 15.281 1.00 24.40 194 PRO C N 1
ATOM 1754 C CA . PRO C 3 63 ? -9.765 -12.090 15.953 1.00 24.52 194 PRO C CA 1
ATOM 2513 C C . GLY F 3 1 ? 24.822 -52.696 -16.190 1.00 26.52 132 GLY F C 1
ATOM 2514 O O . GLY F 3 1 ? 25.083 -52.641 -17.393 1.00 26.53 132 GLY F O 1
ATOM 2515 N N . PRO F 3 2 ? 23.813 -53.427 -15.695 1.00 26.57 133 PRO F N 1
ATOM 2516 C CA . PRO F 3 2 ? 22.857 -54.149 -16.543 1.00 26.87 133 PRO F CA 1
ATOM 2517 C C . PRO F 3 2 ? 21.910 -53.214 -17.292 1.00 27.38 133 PRO F C 1
ATOM 2518 O O . PRO F 3 2 ? 21.546 -52.172 -16.745 1.00 27.82 133 PRO F O 1
ATOM 2529 N N . SER F 3 5 ? 19.028 -50.519 -15.503 1.00 26.22 136 SER F N 1
ATOM 2530 C CA . SER F 3 5 ? 19.439 -49.805 -14.298 1.00 25.87 136 S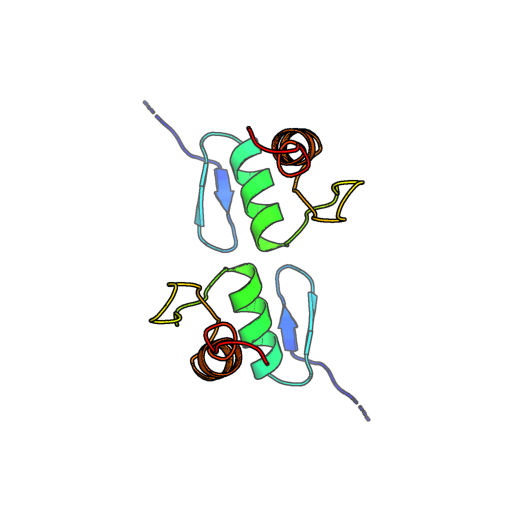ER F CA 1
ATOM 2531 C C . SER F 3 5 ? 20.205 -48.529 -14.618 1.00 24.35 136 SER F C 1
ATOM 2532 O O . SER F 3 5 ? 20.538 -47.749 -13.722 1.00 24.84 136 SER F O 1
ATOM 2539 N N . GLU F 3 6 ? 20.489 -48.317 -15.895 1.00 22.27 137 GLU F N 1
ATOM 2540 C CA . GLU F 3 6 ? 21.198 -47.124 -16.314 1.00 20.03 137 GLU F CA 1
ATOM 2541 C C . GLU F 3 6 ? 20.328 -45.901 -16.062 1.00 17.32 137 GLU F C 1
ATOM 2542 O O . GLU F 3 6 ? 19.131 -45.920 -16.332 1.00 16.80 137 GLU F O 1
ATOM 2546 N N . ARG F 3 7 ? 20.946 -44.851 -15.528 1.00 15.87 138 ARG F N 1
ATOM 2547 C CA . ARG F 3 7 ? 20.291 -43.559 -15.353 1.00 14.59 138 ARG F CA 1
ATOM 2548 C C . ARG F 3 7 ? 21.170 -42.513 -16.025 1.00 14.79 138 ARG F C 1
ATOM 2549 O O . ARG F 3 7 ? 21.875 -41.758 -15.361 1.00 15.48 138 ARG F O 1
ATOM 2570 N N . PRO F 3 8 ? 21.136 -42.472 -17.363 1.00 15.15 139 PRO F N 1
ATOM 2571 C CA . PRO F 3 8 ? 22.146 -41.687 -18.082 1.00 15.24 139 PRO F CA 1
ATOM 2572 C C . PRO F 3 8 ? 21.756 -40.228 -18.310 1.00 14.76 139 PRO F C 1
ATOM 2573 O O . PRO F 3 8 ? 22.581 -39.446 -18.785 1.00 16.49 139 PRO F O 1
ATOM 2584 N N . PHE F 3 9 ? 20.520 -39.867 -17.983 1.00 12.27 140 PHE F N 1
ATOM 2585 C CA . PHE F 3 9 ? 20.051 -38.499 -18.144 1.00 11.51 140 PHE F CA 1
ATOM 2586 C C . PHE F 3 9 ? 20.261 -37.776 -16.829 1.00 10.66 140 PHE F C 1
ATOM 2587 O O . PHE F 3 9 ? 19.986 -38.338 -15.773 1.00 11.98 140 PHE F O 1
ATOM 2604 N N . PHE F 3 10 ? 20.759 -36.546 -16.863 1.00 9.64 141 PHE F N 1
ATOM 2605 C CA . PHE F 3 10 ? 21.028 -35.851 -15.609 1.00 9.23 141 PHE F CA 1
ATOM 2606 C C . PHE F 3 10 ? 20.894 -34.350 -15.728 1.00 8.66 141 PHE F C 1
ATOM 2607 O O . PHE F 3 10 ? 21.030 -33.754 -16.799 1.00 9.12 141 PHE F O 1
ATOM 2624 N N . CYS F 3 11 ? 20.616 -33.758 -14.581 1.00 8.14 142 CYS F N 1
ATOM 2625 C CA . CYS F 3 11 ? 20.415 -32.337 -14.443 1.00 8.04 142 CYS F CA 1
ATOM 2626 C C . CYS F 3 11 ? 21.748 -31.594 -14.382 1.00 8.00 142 CYS F C 1
ATOM 2627 O O . CYS F 3 11 ? 22.637 -31.972 -13.623 1.00 8.10 142 CYS F O 1
ATOM 2634 N N . ASN F 3 12 ? 21.863 -30.500 -15.131 1.00 8.60 143 ASN F N 1
ATOM 2635 C CA . ASN F 3 12 ? 23.097 -29.729 -15.153 1.00 10.10 143 ASN F CA 1
ATOM 2636 C C . ASN F 3 12 ? 23.213 -28.720 -14.015 1.00 12.06 143 ASN F C 1
ATOM 2637 O O . ASN F 3 12 ? 24.246 -28.063 -13.898 1.00 14.41 143 ASN F O 1
ATOM 2648 N N A PHE F 3 1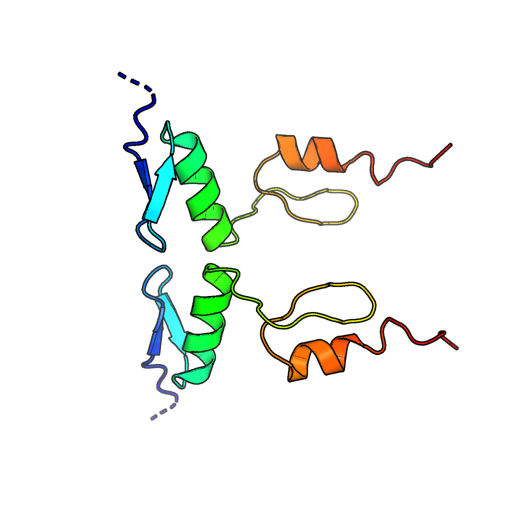3 ? 22.285 -28.665 -13.102 0.55 11.59 144 PHE F N 1
ATOM 2649 N N B PHE F 3 13 ? 22.074 -28.545 -13.283 0.45 11.72 144 PHE F N 1
ATOM 2650 C CA A PHE F 3 13 ? 22.537 -27.781 -11.992 0.55 10.23 144 PHE F CA 1
ATOM 2651 C CA B PHE F 3 13 ? 21.907 -27.749 -12.020 0.45 10.95 144 PHE F CA 1
ATOM 2652 C C A PHE F 3 13 ? 22.637 -28.508 -10.674 0.55 9.38 144 PHE F C 1
ATOM 2653 C C B PHE F 3 13 ? 22.586 -28.497 -10.835 0.45 9.67 144 PHE F C 1
ATOM 2654 O O A PHE F 3 13 ? 23.171 -27.963 -9.705 0.55 9.37 144 PHE F O 1
ATOM 2655 O O B PHE F 3 13 ? 23.473 -27.975 -10.154 0.45 9.51 144 PHE F O 1
ATOM 2688 N N . CYS F 3 14 ? 22.128 -29.735 -10.612 1.00 8.38 145 CYS F N 1
ATOM 2689 C CA . CYS F 3 14 ? 22.303 -30.485 -9.370 1.00 7.68 145 CYS F CA 1
ATOM 2690 C C . CYS F 3 14 ? 22.678 -31.940 -9.563 1.00 7.59 145 CYS F C 1
ATOM 2691 O O . CYS F 3 14 ? 22.852 -32.654 -8.580 1.00 7.83 145 CYS F O 1
ATOM 2698 N N . GLY F 3 15 ? 22.799 -32.395 -10.805 1.00 7.71 146 GLY F N 1
ATOM 2699 C CA . GLY F 3 15 ? 23.291 -33.731 -11.065 1.00 8.04 146 GLY F CA 1
ATOM 2700 C C . GLY F 3 15 ? 22.303 -34.870 -10.867 1.00 7.92 146 GLY F C 1
ATOM 2701 O O . GLY F 3 15 ? 22.669 -36.022 -11.060 1.00 8.73 146 GLY F O 1
ATOM 2705 N N . LYS F 3 16 ? 21.058 -34.584 -10.502 1.00 8.12 147 LYS F N 1
ATOM 2706 C CA . LYS F 3 16 ? 20.099 -35.665 -10.319 1.00 8.52 147 LYS F CA 1
ATOM 2707 C C . LYS F 3 16 ? 19.925 -36.441 -11.612 1.00 8.37 147 LYS F C 1
ATOM 2708 O O . LYS F 3 16 ? 19.843 -35.856 -12.701 1.00 8.63 147 LYS F O 1
ATOM 2727 N N . THR F 3 17 ? 19.874 -37.764 -11.472 1.00 8.71 148 THR F N 1
ATOM 2728 C CA . THR F 3 17 ? 19.865 -38.654 -12.623 1.00 8.84 148 THR F CA 1
ATOM 2729 C C . THR F 3 17 ? 18.499 -39.296 -12.832 1.00 8.31 148 THR F C 1
ATOM 2730 O O . THR F 3 17 ? 17.704 -39.425 -11.893 1.00 8.66 148 THR F O 1
ATOM 2741 N N . TYR F 3 18 ? 18.272 -39.725 -14.072 1.00 8.25 149 TYR F N 1
ATOM 2742 C CA . TYR F 3 18 ? 16.984 -40.220 -14.542 1.00 8.36 149 TYR F CA 1
ATOM 2743 C C . TYR F 3 18 ? 17.167 -41.391 -15.498 1.00 8.52 149 TYR F C 1
ATOM 2744 O O . TYR F 3 18 ? 18.126 -41.453 -16.269 1.00 9.64 149 TYR F O 1
ATOM 2762 N N . ARG F 3 19 ? 16.187 -42.291 -15.462 1.00 9.17 150 ARG F N 1
ATOM 2763 C CA . ARG F 3 19 ? 16.130 -43.433 -16.372 1.00 9.97 150 ARG F CA 1
ATOM 2764 C C . ARG F 3 19 ? 15.889 -43.021 -17.813 1.00 10.25 150 ARG F C 1
ATOM 2765 O O . ARG F 3 19 ? 16.328 -43.695 -18.741 1.00 11.79 150 ARG F O 1
ATOM 2786 N N . ASP F 3 20 ? 15.153 -41.933 -18.000 1.00 9.80 151 ASP F N 1
ATOM 2787 C CA . ASP F 3 20 ? 14.760 -41.524 -19.340 1.00 10.08 151 ASP F CA 1
ATOM 2788 C C . ASP F 3 20 ? 14.557 -40.010 -19.364 1.00 9.93 151 ASP F C 1
ATOM 2789 O O . ASP F 3 20 ? 14.587 -39.342 -18.319 1.00 9.81 151 ASP F O 1
ATOM 2798 N N . ALA F 3 21 ? 14.368 -39.465 -20.557 1.00 10.34 152 ALA F N 1
ATOM 2799 C CA . ALA F 3 21 ? 14.311 -38.023 -20.736 1.00 10.50 152 ALA F CA 1
ATOM 2800 C C . ALA F 3 21 ? 13.120 -37.377 -20.047 1.00 9.61 152 ALA F C 1
ATOM 2801 O O . ALA F 3 21 ? 13.154 -36.174 -19.777 1.00 9.46 152 ALA F O 1
ATOM 2808 N N . SER F 3 22 ? 12.051 -38.136 -19.819 1.00 8.98 153 SER F N 1
ATOM 2809 C CA . SER F 3 22 ? 10.848 -37.545 -19.237 1.00 8.29 153 SER F CA 1
ATOM 2810 C C . SER F 3 22 ? 11.079 -37.063 -17.801 1.00 7.57 153 SER F C 1
ATOM 2811 O O . SER F 3 22 ? 10.633 -35.979 -17.434 1.00 7.37 153 SER F O 1
ATOM 2819 N N . GLY F 3 23 ? 11.746 -37.869 -16.984 1.00 7.66 154 GLY F N 1
ATOM 2820 C CA . GLY F 3 23 ? 11.971 -37.488 -15.603 1.00 7.73 154 GLY F CA 1
ATOM 2821 C C . GLY F 3 23 ? 12.835 -36.247 -15.535 1.00 7.14 154 GLY F C 1
ATOM 2822 O O . GLY F 3 23 ? 12.627 -35.370 -14.699 1.00 7.35 154 GLY F O 1
ATOM 2826 N N . LEU F 3 24 ? 13.817 -36.180 -16.423 1.00 7.38 155 LEU F N 1
ATOM 2827 C CA . LEU F 3 24 ? 14.691 -35.023 -16.492 1.00 7.49 155 LEU F CA 1
ATOM 2828 C C . LEU F 3 24 ? 13.937 -33.795 -16.973 1.00 7.13 155 LEU F C 1
ATOM 2829 O O . LEU F 3 24 ? 14.116 -32.712 -16.419 1.00 7.55 155 LEU F O 1
ATOM 2845 N N . SER F 3 25 ? 13.074 -33.940 -17.971 1.00 7.17 156 SER F N 1
ATOM 2846 C CA . SER F 3 25 ? 12.297 -32.810 -18.455 1.00 7.18 156 SER F CA 1
ATOM 2847 C C . SER F 3 25 ? 11.487 -32.204 -17.316 1.00 6.69 156 SER F C 1
ATOM 2848 O O . SER F 3 25 ? 11.440 -30.981 -17.120 1.00 7.52 156 SER F O 1
ATOM 2856 N N . ARG F 3 26 ? 10.813 -33.067 -16.568 1.00 6.38 157 ARG F N 1
ATOM 2857 C CA . ARG F 3 26 ? 9.999 -32.607 -15.463 1.00 6.65 157 ARG F CA 1
ATOM 2858 C C . ARG F 3 26 ? 10.833 -31.968 -14.360 1.00 6.34 157 ARG F C 1
ATOM 2859 O O . ARG F 3 26 ? 10.456 -30.939 -13.816 1.00 6.63 157 ARG F O 1
ATOM 2880 N N . HIS F 3 27 ? 11.968 -32.558 -14.046 1.00 6.64 158 HIS F N 1
ATOM 2881 C CA . HIS F 3 27 ? 12.830 -32.037 -13.003 1.00 6.81 158 HIS F CA 1
ATOM 2882 C C . HIS F 3 27 ? 13.386 -30.668 -13.381 1.00 6.97 158 HIS F C 1
ATOM 2883 O O . HIS F 3 27 ? 13.388 -29.746 -12.562 1.00 7.48 158 HIS F O 1
ATOM 2897 N N . ARG F 3 28 ? 13.856 -30.516 -14.616 1.00 7.35 159 ARG F N 1
ATOM 2898 C CA . ARG F 3 28 ? 14.358 -29.222 -15.074 1.00 8.11 159 ARG F CA 1
ATOM 2899 C C . ARG F 3 28 ? 13.275 -28.157 -14.955 1.00 7.36 159 ARG F C 1
ATOM 2900 O O . ARG F 3 28 ? 13.522 -27.043 -14.489 1.00 7.39 159 ARG F O 1
ATOM 2921 N N . ARG F 3 29 ? 12.067 -28.494 -15.397 1.00 6.99 160 ARG F N 1
ATOM 2922 C CA . ARG F 3 29 ? 10.976 -27.538 -15.348 1.00 6.95 160 ARG F CA 1
ATOM 2923 C C . ARG F 3 29 ? 10.602 -27.204 -13.908 1.00 6.96 160 ARG F C 1
ATOM 2924 O O . ARG F 3 29 ? 10.209 -26.080 -13.626 1.00 7.26 160 ARG F O 1
ATOM 2945 N N . ALA F 3 30 ? 10.746 -28.159 -12.999 1.00 7.16 161 ALA F N 1
ATOM 2946 C CA . ALA F 3 30 ? 10.490 -27.893 -11.588 1.00 7.42 161 ALA F CA 1
ATOM 2947 C C . ALA F 3 30 ? 11.510 -26.880 -11.039 1.00 6.94 161 ALA F C 1
ATOM 2948 O O . ALA F 3 30 ? 11.127 -25.950 -10.324 1.00 7.27 161 ALA F O 1
ATOM 2955 N N . HIS F 3 31 ? 12.792 -27.018 -11.378 1.00 6.74 162 HIS F N 1
ATOM 2956 C CA . HIS F 3 31 ? 13.756 -25.978 -11.004 1.00 6.99 162 HIS F CA 1
ATOM 2957 C C . HIS F 3 31 ? 13.343 -24.616 -11.565 1.00 6.41 162 HIS F C 1
ATOM 2958 O O . HIS F 3 31 ? 13.532 -23.603 -10.893 1.00 6.97 162 HIS F O 1
ATOM 2972 N N . LEU F 3 32 ? 12.817 -24.579 -12.790 1.00 6.48 163 LEU F N 1
ATOM 2973 C CA . LEU F 3 32 ? 12.425 -23.327 -13.428 1.00 6.82 163 LEU F CA 1
ATOM 2974 C C . LEU F 3 32 ? 11.115 -22.760 -12.890 1.00 6.93 163 LEU F C 1
ATOM 2975 O O . LEU F 3 32 ? 10.792 -21.601 -13.157 1.00 8.01 163 LEU F O 1
ATOM 2991 N N . GLY F 3 33 ? 10.338 -23.569 -12.171 1.00 6.88 164 GLY F N 1
ATOM 2992 C CA . GLY F 3 33 ? 9.001 -23.155 -11.794 1.00 7.38 164 GLY F CA 1
ATOM 2993 C C . GLY F 3 33 ? 8.051 -23.066 -12.977 1.00 7.68 164 GLY F C 1
ATOM 2994 O O . GLY F 3 33 ? 7.074 -22.321 -12.935 1.00 8.65 164 GLY F O 1
ATOM 2998 N N . TYR F 3 34 ? 8.303 -23.851 -14.017 1.00 7.20 165 TYR F N 1
ATOM 2999 C CA . TYR F 3 34 ? 7.474 -23.814 -15.210 1.00 7.10 165 TYR F CA 1
ATOM 3000 C C . TYR F 3 34 ? 6.266 -24.734 -15.008 1.00 7.05 165 TYR F C 1
ATOM 3001 O O . TYR F 3 34 ? 6.375 -25.956 -15.099 1.00 7.51 165 TYR F O 1
ATOM 3019 N N . ARG F 3 35 ? 5.130 -24.104 -14.702 1.00 7.10 166 ARG F N 1
ATOM 3020 C CA . ARG F 3 35 ? 3.883 -24.787 -14.333 1.00 7.20 166 ARG F CA 1
ATOM 3021 C C . ARG F 3 35 ? 2.774 -24.112 -15.136 1.00 7.77 166 ARG F C 1
ATOM 3022 O O . ARG F 3 35 ? 2.050 -23.253 -14.626 1.00 8.16 166 ARG F O 1
ATOM 3043 N N . PRO F 3 36 ? 2.668 -24.467 -16.424 1.00 7.92 167 PRO F N 1
ATOM 3044 C CA . PRO F 3 36 ? 1.869 -23.661 -17.353 1.00 8.62 167 PRO F CA 1
ATOM 3045 C C . PRO F 3 36 ? 0.375 -23.952 -17.365 1.00 9.03 167 PRO F C 1
ATOM 3046 O O . PRO F 3 36 ? -0.356 -23.234 -18.037 1.00 10.95 167 PRO F O 1
ATOM 3057 N N . ARG F 3 37 ? -0.070 -24.991 -16.673 1.00 8.51 168 ARG F N 1
ATOM 3058 C CA . ARG F 3 37 ? -1.483 -25.361 -16.688 1.00 8.86 168 ARG F CA 1
ATOM 3059 C C . ARG F 3 37 ? -2.085 -25.063 -15.337 1.00 9.45 168 ARG F C 1
ATOM 3060 O O . ARG F 3 37 ? -1.523 -25.388 -14.316 1.00 11.43 168 ARG F O 1
ATOM 3081 N N . SER F 3 38 ? -3.243 -24.438 -15.316 1.00 10.17 169 SER F N 1
ATOM 3082 C CA . SER F 3 38 ? -3.814 -24.052 -14.049 1.00 11.20 169 SER F CA 1
ATOM 3083 C C . SER F 3 38 ? -5.208 -24.593 -13.859 1.00 9.94 169 SER F C 1
ATOM 3084 O O . SER F 3 38 ? -5.945 -24.877 -14.802 1.00 10.89 169 SER F O 1
ATOM 3092 N N . CYS F 3 39 ? -5.554 -24.734 -12.592 1.00 9.02 170 CYS F N 1
ATOM 3093 C CA . CYS F 3 39 ? -6.902 -25.080 -12.193 1.00 8.86 170 CYS F CA 1
ATOM 3094 C C . CYS F 3 39 ? -7.833 -23.921 -12.519 1.00 9.02 170 CYS F C 1
ATOM 3095 O O . CYS F 3 39 ? -7.601 -22.800 -12.084 1.00 9.78 170 CYS F O 1
ATOM 3102 N N . PRO F 3 40 ? -8.897 -24.181 -13.279 1.00 9.25 171 PRO F N 1
ATOM 3103 C CA . PRO F 3 40 ? -9.791 -23.076 -13.618 1.00 9.90 171 PRO F CA 1
ATOM 3104 C C . PRO F 3 40 ? -10.628 -22.624 -12.429 1.00 9.96 171 PRO F C 1
ATOM 3105 O O . PRO F 3 40 ? -11.158 -21.519 -12.429 1.00 10.83 171 PRO F O 1
ATOM 3116 N N A GLU F 3 41 ? -10.778 -23.486 -11.431 0.48 9.85 172 GLU F N 1
ATOM 3117 N N B GLU F 3 41 ? -10.727 -23.468 -11.413 0.52 9.99 172 GLU F N 1
ATOM 3118 C CA A GLU F 3 41 ? -11.525 -23.107 -10.243 0.48 10.20 172 GLU F CA 1
ATOM 3119 C CA B GLU F 3 41 ? -11.536 -23.128 -10.261 0.52 10.38 172 GLU F CA 1
ATOM 3120 C C A GLU F 3 41 ? -10.733 -22.097 -9.416 0.48 10.77 172 GLU F C 1
ATOM 3121 C C B GLU F 3 41 ? -10.804 -22.190 -9.291 0.52 10.98 172 GLU F C 1
ATOM 3122 O O A GLU F 3 41 ? -11.170 -20.960 -9.217 0.48 11.67 172 GLU F O 1
ATOM 3123 O O B GLU F 3 41 ? -11.388 -21.207 -8.821 0.52 11.86 172 GLU F O 1
ATOM 3146 N N . CYS F 3 42 ? -9.541 -22.493 -8.983 1.00 10.73 173 CYS F N 1
ATOM 3147 C CA . CYS F 3 42 ? -8.795 -21.713 -7.996 1.00 10.70 173 CYS F CA 1
ATOM 3148 C C . CYS F 3 42 ? -7.534 -21.030 -8.513 1.00 10.74 173 CYS F C 1
ATOM 3149 O O . CYS F 3 42 ? -6.944 -20.229 -7.802 1.00 11.92 173 CYS F O 1
ATOM 3156 N N . GLY F 3 43 ? -7.108 -21.352 -9.729 1.00 10.42 174 GLY F N 1
ATOM 3157 C CA . GLY F 3 43 ? -5.931 -20.737 -10.316 1.00 10.84 174 GLY F CA 1
ATOM 3158 C C . GLY F 3 43 ? -4.610 -21.387 -9.983 1.00 10.57 174 GLY F C 1
ATOM 3159 O O . GLY F 3 43 ? -3.589 -20.979 -10.510 1.00 11.25 174 GLY F O 1
ATOM 3163 N N A LYS F 3 44 ? -4.608 -22.390 -9.110 0.49 9.92 175 LYS F N 1
ATOM 3164 N N B LYS F 3 44 ? -4.614 -22.406 -9.131 0.51 9.85 175 LYS F N 1
ATOM 3165 C CA A LYS F 3 44 ? -3.347 -23.036 -8.755 0.49 9.59 175 LYS F CA 1
ATOM 3166 C CA B LYS F 3 44 ? -3.353 -23.046 -8.774 0.51 9.52 175 LYS F CA 1
ATOM 3167 C C A LYS F 3 44 ? -2.729 -23.656 -10.001 0.49 8.56 175 LYS F C 1
ATOM 3168 C C B LYS F 3 44 ? -2.721 -23.704 -9.997 0.51 8.49 175 LYS F C 1
ATOM 3169 O O A LYS F 3 44 ? -3.427 -24.287 -10.797 0.49 8.80 175 LYS F O 1
ATOM 3170 O O B LYS F 3 44 ? -3.389 -24.410 -10.757 0.51 8.64 175 LYS F O 1
ATOM 3207 N N . CYS F 3 45 ? -1.419 -23.481 -10.155 1.00 8.22 176 CYS F N 1
ATOM 3208 C CA A CYS F 3 45 ? -0.714 -23.958 -11.334 0.74 8.45 176 CYS F CA 1
ATOM 3209 C CA B CYS F 3 45 ? -0.677 -23.934 -11.325 0.26 8.08 176 CYS F CA 1
ATOM 3210 C C . CYS F 3 45 ? -0.032 -25.291 -11.090 1.00 7.18 176 CYS F C 1
ATOM 3211 O O . CYS F 3 45 ? 0.435 -25.586 -9.978 1.00 7.65 176 CYS F O 1
ATOM 3226 N N . PHE F 3 46 ? 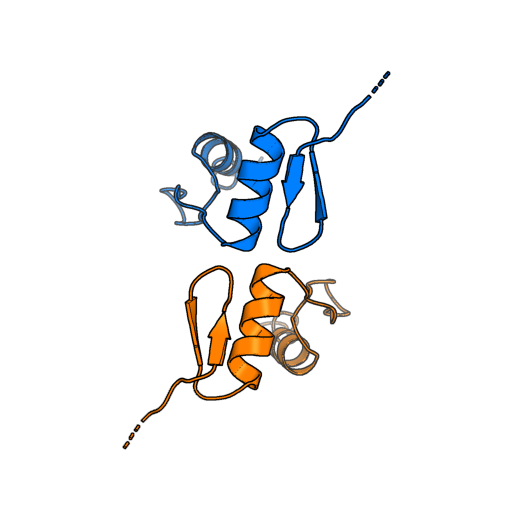0.030 -26.076 -12.164 1.00 7.00 177 PHE F N 1
ATOM 3227 C CA . PHE F 3 46 ? 0.623 -27.406 -12.179 1.00 7.11 177 PHE F CA 1
ATOM 3228 C C . PHE F 3 46 ? 1.438 -27.594 -13.451 1.00 7.09 177 PHE F C 1
ATOM 3229 O O . PHE F 3 46 ? 1.356 -26.801 -14.390 1.00 7.14 177 PHE F O 1
ATOM 3246 N N . ARG F 3 47 ? 2.226 -28.659 -13.481 1.00 6.90 178 ARG F N 1
ATOM 3247 C CA . ARG F 3 47 ? 3.163 -28.835 -14.578 1.00 6.87 178 ARG F CA 1
ATOM 3248 C C . ARG F 3 47 ? 2.485 -29.212 -15.894 1.00 6.91 178 ARG F C 1
ATOM 3249 O O . ARG F 3 47 ? 3.039 -28.955 -16.962 1.00 7.57 178 ARG F O 1
ATOM 3270 N N . ASP F 3 48 ? 1.324 -29.857 -15.814 1.00 6.97 179 ASP F N 1
ATOM 3271 C CA . ASP F 3 48 ? 0.646 -30.380 -16.986 1.00 6.76 179 ASP F CA 1
ATOM 3272 C C . ASP F 3 48 ? -0.830 -30.590 -16.634 1.00 6.91 179 ASP F C 1
ATOM 3273 O O . ASP F 3 48 ? -1.256 -30.446 -15.480 1.00 7.28 179 ASP F O 1
ATOM 3282 N N . GLN F 3 49 ? -1.621 -30.878 -17.658 1.00 7.44 180 GLN F N 1
ATOM 3283 C CA . GLN F 3 49 ? -3.060 -30.998 -17.486 1.00 7.77 180 GLN F CA 1
ATOM 3284 C C . GLN F 3 49 ? -3.427 -32.199 -16.616 1.00 7.63 180 GLN F C 1
ATOM 3285 O O . GLN F 3 49 ? -4.379 -32.132 -15.842 1.00 7.85 180 GLN F O 1
ATOM 3299 N N . SER F 3 50 ? -2.677 -33.288 -16.717 1.00 7.63 181 SER F N 1
ATOM 3300 C CA . SER F 3 50 ? -2.949 -34.456 -15.890 1.00 7.89 181 SER F CA 1
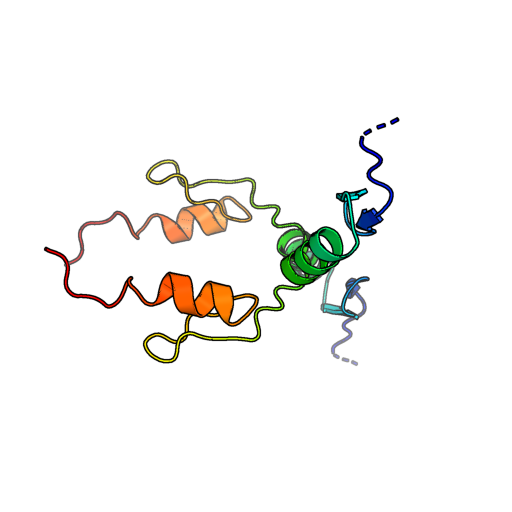ATOM 3301 C C . SER F 3 50 ? -2.899 -34.109 -14.410 1.00 7.42 181 SER F C 1
ATOM 3302 O O . SER F 3 50 ? -3.713 -34.594 -13.613 1.00 7.30 181 SER F O 1
ATOM 3310 N N . GLN F 3 51 ? -1.937 -33.286 -14.021 1.00 7.18 182 GLN F N 1
ATOM 3311 C CA . GLN F 3 51 ? -1.792 -32.948 -12.610 1.00 7.22 182 GLN F CA 1
ATOM 3312 C C . GLN F 3 51 ? -2.836 -31.913 -12.169 1.00 7.16 182 GLN F C 1
ATOM 3313 O O . GLN F 3 51 ? -3.303 -31.975 -11.029 1.00 7.28 182 GLN F O 1
ATOM 3327 N N . VAL F 3 52 ? -3.241 -31.011 -13.063 1.00 6.68 183 VAL F N 1
ATOM 3328 C CA . VAL F 3 52 ? -4.421 -30.184 -12.780 1.00 6.97 183 VAL F CA 1
ATOM 3329 C C . VAL F 3 52 ? -5.624 -31.086 -12.504 1.00 7.05 183 VAL F C 1
ATOM 3330 O O . VAL F 3 52 ? -6.342 -30.910 -11.520 1.00 6.88 183 VAL F O 1
ATOM 3343 N N . ASN F 3 53 ? -5.839 -32.055 -13.389 1.00 7.00 184 ASN F N 1
ATOM 3344 C CA . ASN F 3 53 ? -7.025 -32.892 -13.294 1.00 7.66 184 ASN F CA 1
ATOM 3345 C C . ASN F 3 53 ? -7.083 -33.642 -11.968 1.00 7.37 184 ASN F C 1
ATOM 3346 O O . ASN F 3 53 ? -8.146 -33.759 -11.360 1.00 7.63 184 ASN F O 1
ATOM 3357 N N . ARG F 3 54 ? -5.936 -34.133 -11.507 1.00 7.13 185 ARG F N 1
ATOM 3358 C CA . ARG F 3 54 ? -5.886 -34.842 -10.243 1.00 7.27 185 ARG F CA 1
ATOM 3359 C C . ARG F 3 54 ? -6.222 -33.908 -9.072 1.00 6.86 185 ARG F C 1
ATOM 3360 O O . ARG F 3 54 ? -6.819 -34.331 -8.086 1.00 7.66 185 ARG F O 1
ATOM 3381 N N . HIS F 3 55 ? -5.787 -32.652 -9.176 1.00 6.56 186 HIS F N 1
ATOM 3382 C CA . HIS F 3 55 ? -6.046 -31.642 -8.159 1.00 6.26 186 HIS F CA 1
ATOM 3383 C C . HIS F 3 55 ? -7.534 -31.275 -8.022 1.00 6.34 186 HIS F C 1
ATOM 3384 O O . HIS F 3 55 ? -7.962 -30.868 -6.954 1.00 6.77 186 HIS F O 1
ATOM 3398 N N . LEU F 3 56 ? -8.305 -31.386 -9.098 1.00 6.61 187 LEU F N 1
ATOM 3399 C CA . LEU F 3 56 ? -9.652 -30.818 -9.126 1.00 6.62 187 LEU F CA 1
ATOM 3400 C C . LEU F 3 56 ? -10.514 -31.288 -7.972 1.00 6.74 187 LEU F C 1
ATOM 3401 O O . LEU F 3 56 ? -11.357 -30.524 -7.490 1.00 6.75 187 LEU F O 1
ATOM 3417 N N . LYS F 3 57 ? -10.339 -32.534 -7.530 1.00 7.13 188 LYS F N 1
ATOM 3418 C CA . LYS F 3 57 ? -11.202 -33.089 -6.493 1.00 7.79 188 LYS F CA 1
ATOM 3419 C C . LYS F 3 57 ? -11.126 -32.324 -5.165 1.00 7.51 188 LYS F C 1
ATOM 3420 O O . LYS F 3 57 ? -12.014 -32.484 -4.335 1.00 8.14 188 LYS F O 1
ATOM 3439 N N A VAL F 3 58 ? -10.090 -31.503 -4.972 0.56 7.32 189 VAL F N 1
ATOM 3440 N N B VAL F 3 58 ? -10.125 -31.474 -4.961 0.44 7.56 189 VAL F N 1
ATOM 3441 C CA A VAL F 3 58 ? -10.052 -30.563 -3.852 0.56 7.52 189 VAL F CA 1
ATOM 3442 C CA B VAL F 3 58 ? -10.127 -30.651 -3.757 0.44 7.76 189 VAL F CA 1
ATOM 3443 C C A VAL F 3 58 ? -11.387 -29.824 -3.738 0.56 7.52 189 VAL F C 1
ATOM 3444 C C B VAL F 3 58 ? -11.346 -29.719 -3.730 0.44 7.57 189 VAL F C 1
ATOM 3445 O O A VAL F 3 58 ? -11.889 -29.588 -2.644 0.56 7.75 189 VAL F O 1
ATOM 3446 O O B VAL F 3 58 ? -11.704 -29.196 -2.678 0.44 7.70 189 VAL F O 1
ATOM 3471 N N . HIS F 3 59 ? -11.971 -29.496 -4.882 1.00 7.20 190 HIS F N 1
ATOM 3472 C CA . HIS F 3 59 ? -13.154 -28.640 -4.939 1.00 7.17 190 HIS F CA 1
ATOM 3473 C C . HIS F 3 59 ? -14.495 -29.364 -4.807 1.00 7.50 190 HIS F C 1
ATOM 3474 O O . HIS F 3 59 ? -15.541 -28.714 -4.838 1.00 7.73 190 HIS F O 1
ATOM 3488 N N . GLN F 3 60 ? -14.460 -30.680 -4.621 1.00 7.72 191 GLN F N 1
ATOM 3489 C CA . GLN F 3 60 ? -15.668 -31.414 -4.269 1.00 8.78 191 GLN F CA 1
ATOM 3490 C C . GLN F 3 60 ? -16.046 -31.124 -2.828 1.00 9.72 191 GLN F C 1
ATOM 3491 O O . GLN F 3 60 ? -15.200 -30.814 -2.001 1.00 11.01 191 GLN F O 1
ATOM 3505 N N . ASN F 3 61 ? -17.331 -31.240 -2.530 1.00 10.42 192 ASN F N 1
ATOM 3506 C CA . ASN F 3 61 ? -17.798 -31.175 -1.161 1.00 12.83 192 ASN F CA 1
ATOM 3507 C C . ASN F 3 61 ? -17.553 -32.528 -0.529 1.00 16.74 192 ASN F C 1
ATOM 3508 O O . ASN F 3 61 ? -17.928 -33.556 -1.081 1.00 18.39 192 ASN F O 1
ATOM 3519 N N . LYS F 3 62 ? -16.854 -32.510 0.602 1.00 19.34 193 LYS F N 1
ATOM 3520 C CA . LYS F 3 62 ? -16.368 -33.727 1.233 1.00 21.81 193 LYS F CA 1
ATOM 3521 C C . LYS F 3 62 ? -17.485 -34.416 1.988 1.00 23.78 193 LYS F C 1
ATOM 3522 O O . LYS F 3 62 ? -18.409 -33.758 2.471 1.00 24.69 193 LYS F O 1
ATOM 3526 N N . PRO F 3 63 ? -17.399 -35.749 2.099 1.00 24.57 194 PRO F N 1
ATOM 3527 C CA . PRO F 3 63 ? -18.430 -36.547 2.767 1.00 24.95 194 PRO F CA 1
ATOM 3528 C C . PRO F 3 63 ? -18.623 -36.132 4.223 1.00 25.29 194 PRO F C 1
#

Foldseek 3Di:
DPDFPDADPPPGDTHPDVVVVVVVVCVVVVQFPDAQPVPGHGHNDVVVSVVVPCVPDDDD/DPDFPDADPVPGDTHPDVVVVVVVVCVVVVQFPDAQPVPGHGHNDVVVSVVPPCVPDDDD

Radius of gyration: 18.73 Å; Cα contacts (8 Å, |Δi|>4): 160; chains: 2; bounding box: 44×60×38 Å

Secondary structure (P-SEA, 3-state):
cccccccccccccccccaaaaaaaaaaaaccccccccccccccccaaaaaaacccccccc/cccccccccccccccccaaaaaaaaaaaaccccccccccccccccaaaaaaacccccccc